Protein AF-A0A7W1NYU1-F1 (afdb_monomer)

Foldseek 3Di:
DDPDDPPQDFDPQLLVQLLVLLLVLLLVLLVVQLCCCPPVVDHPPPPSLVVSLVVSLVSSVVSCVVRVRSHPVSSVVSSVVSSVSNPVSNVPD

Structure (mmCIF, N/CA/C/O backbone):
data_AF-A0A7W1NYU1-F1
#
_entry.id   AF-A0A7W1NYU1-F1
#
loop_
_atom_site.group_PDB
_atom_site.id
_atom_site.type_symbol
_atom_site.label_atom_id
_atom_site.label_alt_id
_atom_site.label_comp_id
_atom_site.label_asym_id
_atom_site.label_entity_id
_atom_site.label_seq_id
_atom_site.pdbx_PDB_ins_code
_atom_site.Cartn_x
_atom_site.Cartn_y
_atom_site.Cartn_z
_atom_site.occupancy
_atom_site.B_iso_or_equiv
_atom_site.auth_seq_id
_atom_site.auth_comp_id
_atom_site.auth_asym_id
_atom_site.auth_atom_id
_atom_site.pdbx_PDB_model_num
ATOM 1 N N . MET A 1 1 ? -34.985 -5.471 20.264 1.00 60.78 1 MET A N 1
ATOM 2 C CA . MET A 1 1 ? -33.620 -5.880 19.863 1.00 60.78 1 MET A CA 1
ATOM 3 C C . MET A 1 1 ? -32.699 -4.678 20.037 1.00 60.78 1 MET A C 1
ATOM 5 O O . MET A 1 1 ? -32.964 -3.653 19.420 1.00 60.78 1 MET A O 1
ATOM 9 N N . GLN A 1 2 ? -31.699 -4.740 20.922 1.00 62.31 2 GLN A N 1
ATOM 10 C CA . 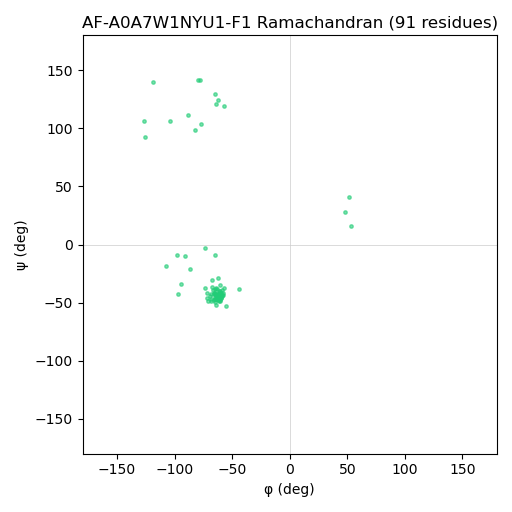GLN A 1 2 ? -30.707 -3.661 21.045 1.00 62.31 2 GLN A CA 1
ATOM 11 C C . GLN A 1 2 ? -29.896 -3.571 19.745 1.00 62.31 2 GLN A C 1
ATOM 13 O O . GLN A 1 2 ? -29.405 -4.587 19.254 1.00 62.31 2 GLN A O 1
ATOM 18 N N . LYS A 1 3 ? -29.780 -2.368 19.168 1.00 70.00 3 LYS A N 1
ATOM 19 C CA . LYS A 1 3 ? -28.928 -2.121 17.997 1.00 70.00 3 LYS A CA 1
ATOM 20 C C . LYS A 1 3 ? -27.472 -2.375 18.393 1.00 70.00 3 LYS A C 1
ATOM 22 O O . LYS A 1 3 ? -26.969 -1.733 19.311 1.00 70.00 3 LYS A O 1
ATOM 27 N N . TYR A 1 4 ? -26.814 -3.310 17.709 1.00 73.44 4 TYR A N 1
ATOM 28 C CA . TYR A 1 4 ? -25.381 -3.546 17.864 1.00 73.44 4 TYR A CA 1
ATOM 29 C C . TYR A 1 4 ? -24.619 -2.249 17.569 1.00 73.44 4 TYR A C 1
ATOM 31 O O . TYR A 1 4 ? -24.717 -1.708 16.468 1.00 73.44 4 TYR A O 1
ATOM 39 N N . HIS A 1 5 ? -23.882 -1.746 18.558 1.00 66.25 5 HIS A N 1
ATOM 40 C CA . HIS A 1 5 ? -23.038 -0.566 18.420 1.00 66.25 5 HIS A CA 1
ATOM 41 C C . HIS A 1 5 ? -21.588 -1.041 18.332 1.00 66.25 5 HIS A C 1
ATOM 43 O O . HIS A 1 5 ? -21.017 -1.509 19.319 1.00 66.25 5 HIS A O 1
ATOM 49 N N . ALA A 1 6 ? -20.999 -0.991 17.136 1.00 65.44 6 ALA A N 1
ATOM 50 C CA . ALA A 1 6 ? -19.602 -1.361 16.961 1.00 65.44 6 ALA A CA 1
ATOM 51 C C . ALA A 1 6 ? -18.732 -0.405 17.790 1.00 65.44 6 ALA A C 1
ATOM 53 O O . ALA A 1 6 ? -18.802 0.809 17.618 1.00 65.44 6 ALA A O 1
ATOM 54 N N . SER A 1 7 ? -17.895 -0.943 18.681 1.00 69.12 7 SER A N 1
ATOM 55 C CA . SER A 1 7 ? -17.031 -0.129 19.548 1.00 69.12 7 SER A CA 1
ATOM 56 C C . SER A 1 7 ? -15.974 0.671 18.777 1.00 69.12 7 SER A C 1
ATOM 58 O O . SER A 1 7 ? -15.298 1.504 19.368 1.00 69.12 7 SER A O 1
ATOM 60 N N . ASN A 1 8 ? -15.814 0.414 17.472 1.00 69.44 8 ASN A N 1
ATOM 61 C CA . ASN A 1 8 ? -14.829 1.035 16.581 1.00 69.44 8 ASN A CA 1
ATOM 62 C C . ASN A 1 8 ? -13.378 0.950 17.089 1.00 69.44 8 ASN A C 1
ATOM 64 O O . ASN A 1 8 ? -12.495 1.653 16.601 1.00 69.44 8 ASN A O 1
ATOM 68 N N . GLN A 1 9 ? -13.127 0.078 18.067 1.00 74.06 9 GLN A N 1
ATOM 69 C CA . GLN A 1 9 ? -11.825 -0.065 18.688 1.00 74.06 9 GLN A CA 1
ATOM 70 C C . GLN A 1 9 ? -10.897 -0.873 17.791 1.00 74.06 9 GLN A C 1
ATOM 72 O O . GLN A 1 9 ? -11.282 -1.858 17.155 1.00 74.06 9 GLN A O 1
ATOM 77 N N . MET A 1 10 ? -9.649 -0.435 17.774 1.00 76.12 10 MET A N 1
ATOM 78 C CA . MET A 1 10 ? -8.558 -1.034 17.034 1.00 76.12 10 MET A CA 1
ATOM 79 C C . MET A 1 10 ? -7.493 -1.474 18.028 1.00 76.12 10 MET A C 1
ATOM 81 O O . MET A 1 10 ? -7.202 -0.765 18.990 1.00 76.12 10 MET A O 1
ATOM 85 N N . THR A 1 11 ? -6.902 -2.642 17.795 1.00 83.56 11 THR A N 1
ATOM 86 C CA . THR A 1 11 ? -5.726 -3.058 18.563 1.00 83.56 11 THR A CA 1
ATOM 87 C C . THR A 1 11 ? -4.486 -2.366 18.003 1.00 83.56 11 THR A C 1
ATOM 89 O O . THR A 1 11 ? -4.348 -2.232 16.788 1.00 83.56 11 THR A O 1
ATOM 92 N N . PHE A 1 12 ? -3.562 -1.952 18.872 1.00 84.81 12 PHE A N 1
ATOM 93 C CA . PHE A 1 12 ? -2.315 -1.308 18.445 1.00 84.81 12 PHE A CA 1
ATOM 94 C C . PHE A 1 12 ? -1.505 -2.192 17.478 1.00 84.81 12 PHE A C 1
ATOM 96 O O . PHE A 1 12 ? -0.987 -1.709 16.474 1.00 84.81 12 PHE A O 1
ATOM 103 N N . GLY A 1 13 ? -1.491 -3.511 17.709 1.00 87.12 13 GLY A N 1
ATOM 104 C CA . GLY A 1 13 ? -0.870 -4.470 16.791 1.00 87.12 13 GLY A CA 1
ATOM 105 C C . GLY A 1 13 ? -1.514 -4.476 15.402 1.00 87.12 13 GLY A C 1
ATOM 106 O O . GLY A 1 13 ? -0.802 -4.447 14.405 1.00 87.12 13 GLY A O 1
ATOM 107 N N . GLY A 1 14 ? -2.849 -4.429 15.324 1.00 86.94 14 GLY A N 1
ATOM 108 C CA . GLY A 1 14 ? -3.575 -4.328 14.054 1.00 86.94 14 GLY A CA 1
ATOM 109 C C . GLY A 1 14 ? -3.284 -3.042 13.275 1.00 86.94 14 GLY A C 1
ATOM 110 O O . GLY A 1 14 ? -3.354 -3.031 12.049 1.00 86.94 14 GLY A O 1
ATOM 111 N N . PHE A 1 15 ? -2.944 -1.956 13.973 1.00 88.69 15 PHE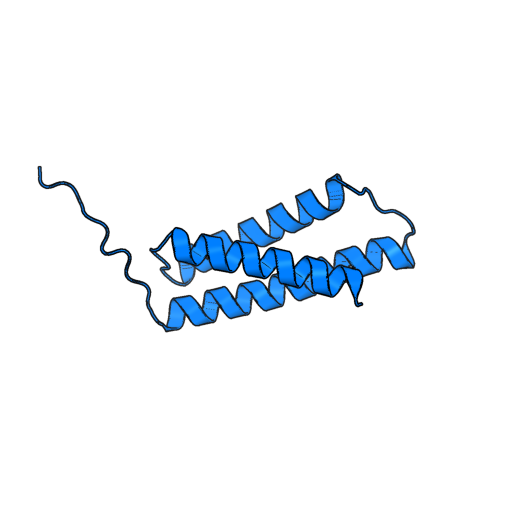 A N 1
ATOM 112 C CA . PHE A 1 15 ? -2.535 -0.698 13.343 1.00 88.69 15 PHE A CA 1
ATOM 113 C C . PHE A 1 15 ? -1.166 -0.804 12.707 1.00 88.69 15 PHE A C 1
ATOM 115 O O . PHE A 1 15 ? -1.006 -0.466 11.535 1.00 88.69 15 PHE A O 1
ATOM 122 N N . ILE A 1 16 ? -0.203 -1.334 13.455 1.00 91.56 16 ILE A N 1
ATOM 123 C CA . ILE A 1 16 ? 1.156 -1.517 12.956 1.00 91.56 16 ILE A CA 1
ATOM 124 C C . ILE A 1 16 ? 1.161 -2.464 11.758 1.00 91.56 16 ILE A C 1
ATOM 126 O O . ILE A 1 16 ? 1.797 -2.157 10.753 1.00 91.56 16 ILE A O 1
ATOM 130 N N . THR A 1 17 ? 0.432 -3.583 11.816 1.00 90.56 17 THR A N 1
ATOM 131 C CA . THR A 1 17 ? 0.389 -4.525 10.689 1.00 90.56 17 THR A CA 1
ATOM 132 C C . THR A 1 17 ? -0.190 -3.882 9.437 1.00 90.56 17 THR A C 1
ATOM 134 O O . THR A 1 17 ? 0.374 -4.056 8.360 1.00 90.56 17 THR A O 1
ATOM 137 N N . LEU A 1 18 ? -1.268 -3.101 9.564 1.00 92.38 18 LEU A N 1
ATOM 138 C CA . LEU A 1 18 ? -1.873 -2.420 8.422 1.00 92.38 18 LEU A CA 1
ATOM 139 C C . LEU A 1 18 ? -0.950 -1.337 7.845 1.00 92.38 18 LEU A C 1
ATOM 141 O O . LEU A 1 18 ? -0.842 -1.217 6.628 1.00 92.38 18 LEU A O 1
ATOM 145 N N . LEU A 1 19 ? -0.251 -0.590 8.704 1.00 93.38 19 LEU A N 1
ATOM 146 C CA . LEU A 1 19 ? 0.711 0.431 8.2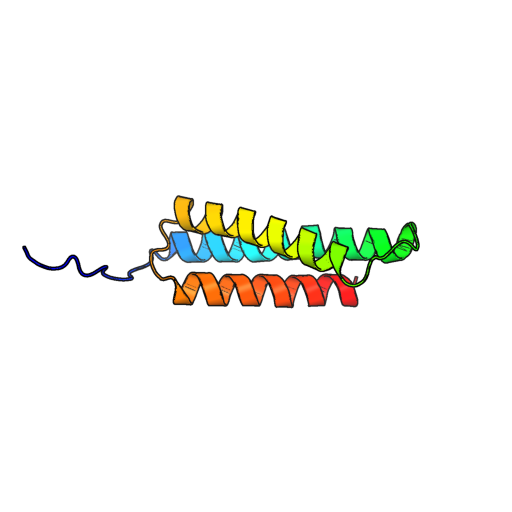93 1.00 93.38 19 LEU A CA 1
ATOM 147 C C . LEU A 1 19 ? 1.909 -0.178 7.553 1.00 93.38 19 LEU A C 1
ATOM 149 O O . LEU A 1 19 ? 2.280 0.295 6.482 1.00 93.38 19 LEU A O 1
ATOM 153 N N . VAL A 1 20 ? 2.491 -1.251 8.091 1.00 94.62 20 VAL A N 1
ATOM 154 C CA . VAL A 1 20 ? 3.602 -1.968 7.448 1.00 94.62 20 VAL A CA 1
ATOM 155 C C . VAL A 1 20 ? 3.159 -2.534 6.102 1.00 94.62 20 VAL A C 1
ATOM 157 O O . VAL A 1 20 ? 3.867 -2.383 5.108 1.00 94.62 20 VAL A O 1
ATOM 160 N N . LEU A 1 21 ? 1.963 -3.126 6.040 1.00 94.38 21 LEU A N 1
ATOM 161 C CA . LEU A 1 21 ? 1.413 -3.640 4.790 1.00 94.38 21 LEU A CA 1
ATOM 162 C C . LEU A 1 21 ? 1.216 -2.523 3.756 1.00 94.38 21 LEU A C 1
ATOM 164 O O . LEU A 1 21 ? 1.525 -2.730 2.584 1.00 94.38 21 LEU A O 1
ATOM 168 N N . ALA A 1 22 ? 0.746 -1.345 4.177 1.00 94.00 22 ALA A N 1
ATOM 169 C CA . ALA A 1 22 ? 0.602 -0.178 3.311 1.00 94.00 22 ALA A CA 1
ATOM 170 C C . ALA A 1 22 ? 1.945 0.269 2.726 1.00 94.00 22 ALA A C 1
ATOM 172 O O . ALA A 1 22 ? 2.046 0.450 1.517 1.00 94.00 22 ALA A O 1
ATOM 173 N N . ILE A 1 23 ? 2.986 0.383 3.554 1.00 95.88 23 ILE A N 1
ATOM 174 C CA . ILE A 1 23 ? 4.327 0.790 3.108 1.00 95.88 23 ILE A CA 1
ATOM 175 C C . ILE A 1 23 ? 4.891 -0.216 2.100 1.00 95.88 23 ILE A C 1
ATOM 177 O O . ILE A 1 23 ? 5.344 0.179 1.028 1.00 95.88 23 ILE A O 1
ATOM 181 N N . ILE A 1 24 ? 4.825 -1.513 2.411 1.00 96.19 24 ILE A N 1
ATOM 182 C CA . ILE A 1 24 ? 5.345 -2.570 1.532 1.00 96.19 24 ILE A CA 1
ATOM 183 C C . ILE A 1 24 ? 4.575 -2.598 0.207 1.00 96.19 24 ILE A C 1
ATOM 185 O O . ILE A 1 24 ? 5.187 -2.659 -0.857 1.00 96.19 24 ILE A O 1
ATOM 189 N N . SER A 1 25 ? 3.243 -2.521 0.259 1.00 94.25 25 SER A N 1
ATOM 190 C CA . SER A 1 25 ? 2.401 -2.544 -0.944 1.00 94.25 25 SER A CA 1
ATOM 191 C C . SER A 1 25 ? 2.653 -1.320 -1.824 1.00 94.25 25 SER A C 1
ATOM 193 O O . SER A 1 25 ? 2.763 -1.453 -3.040 1.00 94.25 25 SER A O 1
ATOM 195 N N . ALA A 1 26 ? 2.785 -0.139 -1.215 1.00 94.75 26 ALA A N 1
ATOM 196 C CA . ALA A 1 26 ? 3.095 1.103 -1.908 1.00 94.75 26 ALA A CA 1
ATOM 197 C C . ALA A 1 26 ? 4.471 1.064 -2.582 1.00 94.75 26 ALA A C 1
ATOM 199 O O . ALA A 1 26 ? 4.575 1.404 -3.757 1.00 94.75 26 ALA A O 1
ATOM 200 N N . ALA A 1 27 ? 5.504 0.610 -1.868 1.00 94.88 27 ALA A N 1
ATOM 201 C CA . ALA A 1 27 ? 6.855 0.493 -2.409 1.00 94.88 27 ALA A CA 1
ATOM 202 C C . ALA A 1 27 ? 6.925 -0.518 -3.561 1.00 94.88 27 ALA A C 1
ATOM 204 O O . ALA A 1 27 ? 7.471 -0.211 -4.618 1.00 94.88 27 ALA A O 1
ATOM 205 N N . ALA A 1 28 ? 6.325 -1.698 -3.385 1.00 95.81 28 ALA A N 1
ATOM 206 C CA . ALA A 1 28 ? 6.328 -2.739 -4.405 1.00 95.81 28 ALA A CA 1
ATOM 207 C C . ALA A 1 28 ? 5.578 -2.300 -5.671 1.00 95.81 28 ALA A C 1
ATOM 209 O O . ALA A 1 28 ? 6.123 -2.376 -6.768 1.00 95.81 28 ALA A O 1
ATOM 210 N N . LEU A 1 29 ? 4.341 -1.815 -5.535 1.00 95.50 29 LEU A N 1
ATOM 211 C CA . LEU A 1 29 ? 3.523 -1.438 -6.689 1.00 95.50 29 LEU A CA 1
ATOM 212 C C . LEU A 1 29 ? 3.994 -0.134 -7.334 1.00 95.50 29 LEU A C 1
ATOM 214 O O . LEU A 1 29 ? 4.002 -0.048 -8.556 1.00 95.50 29 LEU A O 1
ATOM 218 N N . GLY A 1 30 ? 4.433 0.850 -6.545 1.00 92.44 30 GLY A N 1
ATOM 219 C CA . GLY A 1 30 ? 5.024 2.085 -7.062 1.00 92.44 30 GLY A CA 1
ATOM 220 C C . GLY A 1 30 ? 6.300 1.812 -7.858 1.00 92.44 30 GLY A C 1
ATOM 221 O O . GLY A 1 30 ? 6.449 2.323 -8.963 1.00 92.44 30 GLY A O 1
ATOM 222 N N . GLY A 1 31 ? 7.169 0.929 -7.354 1.00 91.75 31 GLY A N 1
ATOM 223 C CA . GLY A 1 31 ? 8.372 0.499 -8.067 1.00 91.75 31 GLY A CA 1
ATOM 224 C C . GLY A 1 31 ? 8.064 -0.281 -9.347 1.00 91.75 31 GLY A C 1
ATOM 225 O O . GLY A 1 31 ? 8.721 -0.076 -10.363 1.00 91.75 31 GLY A O 1
ATOM 226 N N . VAL A 1 32 ? 7.030 -1.132 -9.341 1.00 92.50 32 VAL A N 1
ATOM 227 C CA . VAL A 1 32 ? 6.561 -1.814 -10.560 1.00 92.50 32 VAL A CA 1
ATOM 228 C C . VAL A 1 32 ? 6.045 -0.805 -11.585 1.00 92.50 32 VAL A C 1
ATOM 230 O O . VAL A 1 32 ? 6.423 -0.894 -12.748 1.00 92.50 32 VAL A O 1
ATOM 233 N N . LEU A 1 33 ? 5.219 0.163 -11.176 1.00 91.50 33 LEU A N 1
ATOM 234 C CA . LEU A 1 33 ? 4.725 1.212 -12.074 1.00 91.50 33 LEU A CA 1
ATOM 235 C C . LEU A 1 33 ? 5.875 2.019 -12.680 1.00 91.50 33 LEU A C 1
ATOM 237 O O . LEU A 1 33 ? 5.877 2.247 -13.887 1.00 91.50 33 LEU A O 1
ATOM 241 N N . PHE A 1 34 ? 6.864 2.384 -11.862 1.00 92.06 34 PHE A N 1
ATOM 242 C CA . PHE A 1 34 ? 8.064 3.073 -12.324 1.00 92.06 34 PHE A CA 1
ATOM 243 C C . PHE A 1 34 ? 8.833 2.229 -13.344 1.00 92.06 34 PHE A C 1
ATOM 245 O O . PHE A 1 34 ? 9.156 2.705 -14.426 1.00 92.06 34 PHE A O 1
ATOM 252 N N . ALA A 1 35 ? 9.073 0.950 -13.048 1.00 89.62 35 ALA A N 1
ATOM 253 C CA . ALA A 1 35 ? 9.807 0.063 -13.942 1.00 89.62 35 ALA A CA 1
ATOM 254 C C . ALA A 1 35 ? 9.081 -0.149 -15.284 1.00 89.62 35 ALA A C 1
ATOM 256 O O . ALA A 1 35 ? 9.722 -0.204 -16.333 1.00 89.62 35 ALA A O 1
ATOM 257 N N . LEU A 1 36 ? 7.749 -0.254 -15.270 1.00 89.31 36 LEU A N 1
ATOM 258 C CA . LEU A 1 36 ? 6.946 -0.360 -16.491 1.00 89.31 36 LEU A CA 1
ATOM 259 C C . LEU A 1 36 ? 7.064 0.901 -17.358 1.00 89.31 36 LEU A C 1
ATOM 261 O O . LEU A 1 36 ? 7.227 0.799 -18.573 1.00 89.31 36 LEU A O 1
ATOM 265 N N . ASP A 1 37 ? 7.013 2.079 -16.743 1.00 88.50 37 ASP A N 1
ATOM 266 C CA . ASP A 1 37 ? 7.143 3.352 -17.453 1.00 88.50 37 ASP A CA 1
ATOM 267 C C . ASP A 1 37 ? 8.570 3.552 -17.998 1.00 88.50 37 ASP A C 1
ATOM 269 O O . ASP A 1 37 ? 8.772 3.802 -19.188 1.00 88.50 37 ASP A O 1
ATOM 273 N N . TYR A 1 38 ? 9.577 3.330 -17.148 1.00 88.38 38 TYR A N 1
ATOM 274 C CA . TYR A 1 38 ? 10.981 3.576 -17.463 1.00 88.38 38 TYR A CA 1
ATOM 275 C C . TYR A 1 38 ? 11.574 2.575 -18.466 1.00 88.38 38 TYR A C 1
ATOM 277 O O . TYR A 1 38 ? 12.257 2.987 -19.400 1.00 88.38 38 TYR A O 1
ATOM 285 N N . TYR A 1 39 ? 11.332 1.267 -18.300 1.00 87.31 39 TYR A N 1
ATOM 286 C CA . TYR A 1 39 ? 11.984 0.233 -19.122 1.00 87.31 39 TYR A CA 1
ATOM 287 C C . TYR A 1 39 ? 11.167 -0.209 -20.336 1.00 87.31 39 TYR A C 1
ATOM 289 O O . TYR A 1 39 ? 11.748 -0.570 -21.358 1.00 87.31 39 TYR A O 1
ATOM 297 N N . LEU A 1 40 ? 9.836 -0.244 -20.231 1.00 84.19 40 LEU A N 1
ATOM 298 C CA . LEU A 1 40 ? 8.973 -0.733 -21.313 1.00 84.19 40 LEU A CA 1
ATOM 299 C C . LEU A 1 40 ? 8.401 0.406 -22.165 1.00 84.19 40 LEU A C 1
ATOM 301 O O . LEU A 1 40 ? 7.800 0.120 -23.199 1.00 84.19 40 LEU A O 1
ATOM 305 N N . HIS A 1 41 ? 8.575 1.671 -21.746 1.00 80.06 41 HIS A N 1
ATOM 306 C CA . HIS A 1 41 ? 7.989 2.864 -22.378 1.00 80.06 41 HIS A CA 1
ATOM 307 C C . HIS A 1 41 ? 6.490 2.707 -22.675 1.00 80.06 41 HIS A C 1
ATOM 309 O O . HIS A 1 41 ? 5.944 3.287 -23.615 1.00 80.06 41 HIS A O 1
ATOM 315 N N . PHE A 1 42 ? 5.822 1.874 -21.880 1.00 76.12 42 PHE A N 1
ATOM 316 C CA . PHE A 1 42 ? 4.447 1.469 -22.078 1.00 76.12 42 PHE A CA 1
ATOM 317 C C . PHE A 1 42 ? 3.687 1.780 -20.801 1.00 76.12 42 PHE A C 1
ATOM 319 O O . PHE A 1 42 ? 3.655 0.979 -19.869 1.00 76.12 42 PHE A O 1
ATOM 326 N N . TYR A 1 43 ? 3.086 2.967 -20.762 1.00 74.31 43 TYR A N 1
ATOM 327 C CA . TYR A 1 43 ? 2.362 3.443 -19.595 1.00 74.31 43 TYR A CA 1
ATOM 328 C C . TYR A 1 43 ? 0.942 3.873 -19.963 1.00 74.31 43 TYR A C 1
ATOM 330 O O . TYR A 1 43 ? 0.709 4.925 -20.562 1.00 74.31 43 TYR A O 1
ATOM 338 N N . LEU A 1 44 ? -0.041 3.049 -19.587 1.00 83.50 44 LEU A N 1
ATOM 339 C CA . LEU A 1 44 ? -1.446 3.437 -19.678 1.00 83.50 44 LEU A CA 1
ATOM 340 C C . LEU A 1 44 ? -1.801 4.278 -18.456 1.00 83.50 44 LEU A C 1
ATOM 342 O O . LEU A 1 44 ? -2.140 3.741 -17.400 1.00 83.50 44 LEU A O 1
ATOM 346 N N . ILE A 1 45 ? -1.784 5.596 -18.663 1.00 81.44 45 ILE A N 1
ATOM 347 C CA . ILE A 1 45 ? -1.965 6.648 -17.650 1.00 81.44 45 ILE A CA 1
ATOM 348 C C . ILE A 1 45 ? -3.121 6.370 -16.679 1.00 81.44 45 ILE A C 1
ATOM 350 O O . ILE A 1 45 ? -3.003 6.652 -15.493 1.00 81.44 45 ILE A O 1
ATOM 354 N N . LEU A 1 46 ? -4.237 5.812 -17.157 1.00 83.00 46 LEU A N 1
ATOM 355 C CA . LEU A 1 46 ? -5.401 5.505 -16.317 1.00 83.00 46 LEU A CA 1
ATOM 356 C C . LEU A 1 46 ? -5.448 4.054 -15.835 1.00 83.00 46 LEU A C 1
ATOM 358 O O . LEU A 1 46 ? -5.785 3.806 -14.680 1.00 83.00 46 LEU A O 1
ATOM 362 N N . MET A 1 47 ? -5.138 3.084 -16.698 1.00 89.81 47 MET A N 1
ATOM 363 C CA . MET A 1 47 ? -5.344 1.674 -16.353 1.00 89.81 47 MET A CA 1
ATOM 364 C C . MET A 1 47 ? -4.344 1.181 -15.310 1.00 89.81 47 MET A C 1
ATOM 366 O O . MET A 1 47 ? -4.730 0.460 -14.393 1.00 89.81 47 MET A O 1
ATOM 370 N N . PHE A 1 48 ? -3.073 1.563 -15.424 1.00 89.94 48 PHE A N 1
ATOM 371 C CA . PHE A 1 48 ? -2.023 1.039 -14.552 1.00 89.94 48 PHE A CA 1
ATOM 372 C C . PHE A 1 48 ? -2.173 1.515 -13.099 1.00 89.94 48 PHE A C 1
ATOM 374 O O . PHE A 1 48 ? -2.196 0.657 -12.212 1.00 89.94 48 PHE A O 1
ATOM 381 N N . PRO A 1 49 ? -2.402 2.815 -12.822 1.00 89.50 49 PRO A N 1
ATOM 382 C CA . PRO A 1 49 ? -2.719 3.268 -11.469 1.00 89.50 49 PRO A CA 1
ATOM 383 C C . PRO A 1 49 ? -3.996 2.641 -10.910 1.00 89.50 49 PRO A C 1
ATOM 385 O O . PRO A 1 49 ? -4.064 2.342 -9.720 1.00 89.50 49 PRO A O 1
ATOM 388 N N . LEU A 1 50 ? -5.003 2.403 -11.757 1.00 93.12 50 LEU A N 1
ATOM 389 C CA . LEU A 1 50 ? -6.263 1.799 -11.328 1.00 93.12 50 LEU A CA 1
ATOM 390 C C . LEU A 1 50 ? -6.072 0.333 -10.917 1.00 93.12 50 LEU A C 1
ATOM 392 O O . LEU A 1 50 ? -6.566 -0.073 -9.864 1.00 93.12 50 LEU A O 1
ATOM 396 N N . PHE A 1 51 ? -5.300 -0.447 -11.680 1.00 94.25 51 PHE A N 1
ATOM 397 C CA . PHE A 1 51 ? -4.931 -1.810 -11.295 1.00 94.25 51 PHE A CA 1
ATOM 398 C C . PHE A 1 51 ? -4.057 -1.837 -10.040 1.00 94.25 51 PHE A C 1
ATOM 400 O O . PHE A 1 51 ? -4.335 -2.615 -9.129 1.00 94.25 51 PHE A O 1
ATOM 407 N N . ALA A 1 52 ? -3.047 -0.971 -9.947 1.00 93.44 52 ALA A N 1
ATOM 408 C CA . ALA A 1 52 ? -2.192 -0.886 -8.767 1.00 93.44 52 ALA A CA 1
ATOM 409 C C . ALA A 1 52 ? -2.998 -0.513 -7.511 1.00 93.44 52 ALA A C 1
ATOM 411 O O . ALA A 1 52 ? -2.874 -1.165 -6.474 1.00 93.44 52 ALA A O 1
ATOM 412 N N . GLY A 1 53 ? -3.900 0.464 -7.620 1.00 93.25 53 GLY A N 1
ATOM 413 C CA . GLY A 1 53 ? -4.818 0.847 -6.551 1.00 93.25 53 GLY A CA 1
ATOM 414 C C . GLY A 1 53 ? -5.764 -0.285 -6.148 1.00 93.25 53 GLY A C 1
ATOM 415 O O . GLY A 1 53 ? -5.956 -0.524 -4.957 1.00 93.25 53 GLY A O 1
ATOM 416 N N . ALA A 1 54 ? -6.309 -1.035 -7.111 1.00 95.00 54 ALA A N 1
ATOM 417 C CA . ALA A 1 54 ? -7.162 -2.190 -6.833 1.00 95.00 54 ALA A CA 1
ATOM 418 C C . ALA A 1 54 ? -6.399 -3.318 -6.116 1.00 95.00 54 ALA A C 1
ATOM 420 O O . ALA A 1 54 ? -6.910 -3.890 -5.150 1.00 95.00 54 ALA A O 1
ATOM 421 N N . ILE A 1 55 ? -5.164 -3.610 -6.538 1.00 96.06 55 ILE A N 1
ATOM 422 C CA . ILE A 1 55 ? -4.306 -4.619 -5.902 1.00 96.06 55 ILE A CA 1
ATOM 423 C C . ILE A 1 55 ? -3.943 -4.181 -4.478 1.00 96.06 55 ILE A C 1
ATOM 425 O O . ILE A 1 55 ? -4.152 -4.947 -3.535 1.00 96.06 55 ILE A O 1
ATOM 429 N N . ALA A 1 56 ? -3.471 -2.945 -4.293 1.00 94.19 56 ALA A N 1
ATOM 430 C CA . ALA A 1 56 ? -3.148 -2.399 -2.975 1.00 94.19 56 ALA A CA 1
ATOM 431 C C . ALA A 1 56 ? -4.369 -2.377 -2.048 1.00 94.19 56 ALA A C 1
ATOM 433 O O . ALA A 1 56 ? -4.283 -2.798 -0.895 1.00 94.19 56 ALA A O 1
ATOM 434 N N . GLY A 1 57 ? -5.525 -1.948 -2.558 1.00 93.12 57 GLY A N 1
ATOM 435 C CA . GLY A 1 57 ? -6.787 -1.958 -1.826 1.00 93.12 57 GLY A CA 1
ATOM 436 C C . GLY A 1 57 ? -7.203 -3.369 -1.409 1.00 93.12 57 GLY A C 1
ATOM 437 O O . GLY A 1 57 ? -7.609 -3.574 -0.267 1.00 93.12 57 GLY A O 1
ATOM 438 N N . GLY A 1 58 ? -7.037 -4.361 -2.288 1.00 93.50 58 GLY A N 1
ATOM 439 C CA . GLY A 1 58 ? -7.283 -5.770 -1.980 1.00 93.50 58 GLY A CA 1
ATOM 440 C C . GLY A 1 58 ? -6.356 -6.316 -0.888 1.00 93.50 58 GLY A C 1
ATOM 441 O O . GLY A 1 58 ? -6.823 -6.979 0.043 1.00 93.50 58 GLY A O 1
ATOM 442 N N . LEU A 1 59 ? -5.060 -5.997 -0.954 1.00 93.75 59 LEU A N 1
ATOM 443 C CA . LEU A 1 59 ? -4.079 -6.366 0.072 1.00 93.75 59 LEU A CA 1
ATOM 444 C C . LEU A 1 59 ? -4.424 -5.725 1.421 1.00 93.75 59 LEU A C 1
ATOM 446 O O . LEU A 1 59 ? -4.501 -6.420 2.437 1.00 93.75 59 LEU A O 1
ATOM 450 N N . LEU A 1 60 ? -4.717 -4.425 1.437 1.00 93.06 60 LEU A N 1
ATOM 451 C CA . LEU A 1 60 ? -5.106 -3.708 2.650 1.00 93.06 60 LEU A CA 1
ATOM 452 C C . LEU A 1 60 ? -6.429 -4.210 3.222 1.00 93.06 60 LEU A C 1
ATOM 454 O O . LEU A 1 60 ? -6.538 -4.352 4.436 1.00 93.06 60 LEU A O 1
ATOM 458 N N . ALA A 1 61 ? -7.409 -4.561 2.388 1.00 93.12 61 ALA A N 1
ATOM 459 C CA . ALA A 1 61 ? -8.661 -5.159 2.846 1.00 93.12 61 ALA A CA 1
ATOM 460 C C . ALA A 1 61 ? -8.420 -6.486 3.585 1.00 93.12 61 ALA A C 1
ATOM 462 O O . ALA A 1 61 ? -9.023 -6.737 4.631 1.00 93.12 61 ALA A O 1
ATOM 463 N N . ARG A 1 62 ? -7.487 -7.316 3.099 1.00 92.00 62 ARG A N 1
ATOM 464 C CA . ARG A 1 62 ? -7.036 -8.513 3.825 1.00 92.00 62 ARG A CA 1
ATOM 465 C C . ARG A 1 62 ? -6.308 -8.146 5.118 1.00 92.00 62 ARG A C 1
ATOM 467 O O . ARG A 1 62 ? -6.584 -8.750 6.152 1.00 92.00 62 ARG A O 1
ATOM 474 N N . GLY A 1 63 ? -5.454 -7.124 5.094 1.00 89.19 63 GLY A N 1
ATOM 475 C CA . GLY A 1 63 ? -4.782 -6.593 6.284 1.00 89.19 63 GLY A CA 1
ATOM 476 C C . GLY A 1 63 ? -5.758 -6.129 7.371 1.00 89.19 63 GLY A C 1
ATOM 477 O O . GLY A 1 63 ? -5.570 -6.447 8.541 1.00 89.19 63 GLY A O 1
ATOM 478 N N . VAL A 1 64 ? -6.848 -5.458 6.992 1.00 91.12 64 VAL A N 1
ATOM 479 C CA . VAL A 1 64 ? -7.922 -5.017 7.898 1.00 91.12 64 VAL A CA 1
ATOM 480 C C . VAL A 1 64 ? -8.589 -6.216 8.578 1.00 91.12 64 VAL A C 1
ATOM 482 O O . VAL A 1 64 ? -8.809 -6.191 9.792 1.00 91.12 64 VAL A O 1
ATOM 485 N N . GLN A 1 65 ? -8.864 -7.283 7.821 1.00 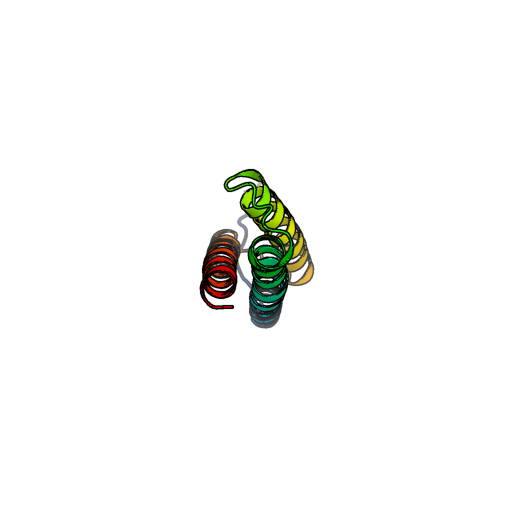88.94 65 GLN A N 1
ATOM 486 C CA . GLN A 1 65 ? -9.465 -8.514 8.345 1.00 88.94 65 GLN A CA 1
ATOM 487 C C . GLN A 1 65 ? -8.529 -9.231 9.328 1.00 88.94 65 GLN A C 1
ATOM 489 O O . GLN A 1 65 ? -8.948 -9.587 10.430 1.00 88.94 65 GLN A O 1
ATOM 494 N N . VAL A 1 66 ? -7.254 -9.397 8.964 1.00 88.25 66 VAL A N 1
ATOM 495 C CA . VAL A 1 66 ? -6.244 -10.089 9.785 1.00 88.25 66 VAL A CA 1
ATOM 496 C C . VAL A 1 66 ? -5.887 -9.280 11.035 1.00 88.25 66 VAL A C 1
ATOM 498 O O . VAL A 1 66 ? -5.859 -9.820 12.140 1.00 88.25 66 VAL A O 1
ATOM 501 N N . GLY A 1 67 ? -5.679 -7.971 10.887 1.00 85.19 67 GLY A N 1
ATOM 502 C CA . GLY A 1 67 ? -5.374 -7.041 11.976 1.00 85.19 67 GLY A CA 1
ATOM 503 C C . GLY A 1 67 ? -6.572 -6.709 12.868 1.00 85.19 67 GLY A C 1
ATOM 504 O O . GLY A 1 67 ? -6.420 -5.984 13.852 1.00 85.19 67 GLY A O 1
ATOM 505 N N . LYS A 1 68 ? -7.767 -7.228 12.545 1.00 86.44 68 LYS A N 1
ATOM 506 C CA . LYS A 1 68 ? -9.029 -6.939 13.244 1.00 86.44 68 LYS A CA 1
ATOM 507 C C . LYS A 1 68 ? -9.264 -5.429 13.385 1.00 86.44 68 LYS A C 1
ATOM 509 O O . LYS A 1 68 ? -9.707 -4.955 14.432 1.00 86.44 68 LYS A O 1
ATOM 514 N N . VAL A 1 69 ? -8.956 -4.667 12.337 1.00 85.81 69 VAL A N 1
ATOM 515 C CA . VAL A 1 69 ? -9.150 -3.215 12.298 1.00 85.81 69 VAL A CA 1
ATOM 516 C C . VAL A 1 69 ? -10.631 -2.940 12.071 1.00 85.81 69 VAL A C 1
ATOM 518 O O . VAL A 1 69 ? -11.144 -3.109 10.972 1.00 85.81 69 VAL A O 1
ATOM 521 N N . ARG A 1 70 ? -11.347 -2.553 13.128 1.00 83.56 70 ARG A N 1
ATOM 522 C CA . ARG A 1 70 ? -12.804 -2.348 13.064 1.00 83.56 70 ARG A CA 1
ATOM 523 C C . ARG A 1 70 ? -13.211 -0.922 12.704 1.00 83.56 70 ARG A C 1
ATOM 525 O O . ARG A 1 70 ? -14.384 -0.704 12.433 1.00 83.56 70 ARG A O 1
ATOM 532 N N . SER A 1 71 ? -12.262 0.019 12.693 1.00 87.12 71 SER A N 1
ATOM 533 C CA . SER A 1 71 ? -12.520 1.419 12.347 1.00 87.12 71 SER A CA 1
ATOM 534 C C . SER A 1 71 ? -12.390 1.659 10.839 1.00 87.12 71 SER A C 1
ATOM 536 O O . SER A 1 71 ? -11.269 1.613 10.319 1.00 87.12 71 SER A O 1
ATOM 538 N N . PRO A 1 72 ? -13.494 1.958 10.123 1.00 87.50 72 PRO A N 1
ATOM 539 C CA . PRO A 1 72 ? -13.450 2.215 8.684 1.00 87.50 72 PRO A CA 1
ATOM 540 C C . PRO A 1 72 ? -12.694 3.507 8.354 1.00 87.50 72 PRO A C 1
ATOM 542 O O . PRO A 1 72 ? -12.039 3.587 7.321 1.00 87.50 72 PRO A O 1
ATOM 545 N N . ILE A 1 73 ? -12.727 4.495 9.256 1.00 90.19 73 ILE A N 1
ATOM 546 C CA . ILE A 1 73 ? -12.014 5.768 9.089 1.00 90.19 73 ILE A CA 1
ATOM 547 C C . ILE A 1 73 ? -10.503 5.526 9.087 1.00 90.19 73 ILE A C 1
ATOM 549 O O . ILE A 1 73 ? -9.803 6.006 8.201 1.00 90.19 73 ILE A O 1
ATOM 553 N N . VAL A 1 74 ? -9.999 4.740 10.043 1.00 89.00 74 VAL A N 1
ATOM 554 C CA . VAL A 1 74 ? -8.560 4.450 10.138 1.00 89.00 74 VAL A CA 1
ATOM 555 C C . VAL A 1 74 ? -8.086 3.635 8.937 1.00 89.00 74 VAL A C 1
ATOM 557 O O . VAL A 1 74 ? -7.048 3.948 8.358 1.00 89.00 74 VAL A O 1
ATOM 560 N N . ALA A 1 75 ? -8.863 2.630 8.522 1.00 90.00 75 ALA A N 1
ATOM 561 C CA . ALA A 1 75 ? -8.564 1.864 7.316 1.00 90.00 75 ALA A CA 1
ATOM 562 C C . ALA A 1 75 ? -8.524 2.759 6.064 1.00 90.00 75 ALA A C 1
ATOM 564 O O . ALA A 1 75 ? -7.610 2.632 5.252 1.00 90.00 75 ALA A O 1
ATOM 565 N N . GLY A 1 76 ? -9.464 3.703 5.940 1.00 92.31 76 GLY A N 1
ATOM 566 C CA . GLY A 1 76 ? -9.493 4.679 4.852 1.00 92.31 76 GLY A CA 1
ATOM 567 C C . GLY A 1 76 ? -8.274 5.604 4.842 1.00 92.31 76 GLY A C 1
ATOM 568 O O . GLY A 1 76 ? -7.652 5.776 3.797 1.00 92.31 76 GLY A O 1
ATOM 569 N N . ILE A 1 77 ? -7.879 6.141 6.000 1.00 94.25 77 ILE A N 1
ATOM 570 C CA . ILE A 1 77 ? -6.683 6.992 6.129 1.00 94.25 77 ILE A CA 1
ATOM 571 C C . ILE A 1 77 ? -5.420 6.218 5.736 1.00 94.25 77 ILE A C 1
ATOM 573 O O . ILE A 1 77 ? -4.590 6.743 4.998 1.00 94.25 77 ILE A O 1
ATOM 577 N N . ILE A 1 78 ? -5.280 4.964 6.178 1.00 94.00 78 ILE A N 1
ATOM 578 C CA . ILE A 1 78 ? -4.126 4.134 5.806 1.00 94.00 78 ILE A CA 1
ATOM 579 C C . ILE A 1 78 ? -4.144 3.790 4.310 1.00 94.00 78 ILE A C 1
ATOM 581 O O . ILE A 1 78 ? -3.094 3.802 3.673 1.00 94.00 78 ILE A O 1
ATOM 585 N N . GLY A 1 79 ? -5.317 3.553 3.719 1.00 93.94 79 GLY A N 1
ATOM 586 C CA . GLY A 1 79 ? -5.459 3.388 2.271 1.00 93.94 79 GLY A CA 1
ATOM 587 C C . GLY A 1 79 ? -5.027 4.629 1.485 1.00 93.94 79 GLY A C 1
ATOM 588 O O . GLY A 1 79 ? -4.277 4.512 0.518 1.00 93.94 79 GLY A O 1
AT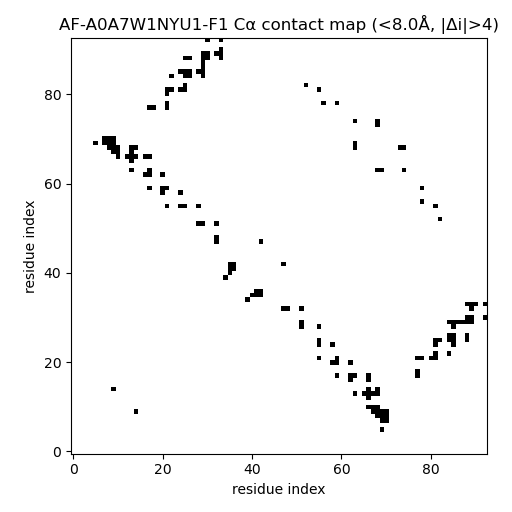OM 589 N N . LEU A 1 80 ? -5.427 5.821 1.933 1.00 95.19 80 LEU A N 1
ATOM 590 C CA . LEU A 1 80 ? -4.988 7.088 1.337 1.00 95.19 80 LEU A CA 1
ATOM 591 C C . LEU A 1 80 ? -3.476 7.289 1.470 1.00 95.19 80 LEU A C 1
ATOM 593 O O . LEU A 1 80 ? -2.820 7.640 0.492 1.00 95.19 80 LEU A O 1
ATOM 597 N N . LEU A 1 81 ? -2.914 7.013 2.650 1.00 96.00 81 LEU A N 1
ATOM 598 C CA . LEU A 1 81 ? -1.467 7.027 2.879 1.00 96.00 81 LEU A CA 1
ATOM 599 C C . LEU A 1 81 ? -0.740 6.062 1.940 1.00 96.00 81 LEU A C 1
ATOM 601 O O . LEU A 1 81 ? 0.267 6.437 1.353 1.00 96.00 81 LEU A O 1
ATOM 605 N N . CYS A 1 82 ? -1.262 4.849 1.748 1.00 95.50 82 CYS A N 1
ATOM 606 C CA . CYS A 1 82 ? -0.707 3.884 0.802 1.00 95.50 82 CYS A CA 1
ATOM 607 C C . CYS A 1 82 ? -0.674 4.442 -0.628 1.00 95.50 82 CYS A C 1
ATOM 609 O O . CYS A 1 82 ? 0.332 4.288 -1.314 1.00 95.50 82 CYS A O 1
ATOM 611 N N . GLY A 1 83 ? -1.749 5.098 -1.076 1.00 93.19 83 GLY A N 1
ATOM 612 C CA . GLY A 1 83 ? -1.804 5.728 -2.398 1.00 93.19 83 GLY A CA 1
ATOM 613 C C . GLY A 1 83 ? -0.804 6.878 -2.548 1.00 93.19 83 GLY A C 1
ATOM 614 O O . GLY A 1 83 ? -0.089 6.942 -3.543 1.00 93.19 83 GLY A O 1
ATOM 615 N N . LEU A 1 84 ? -0.696 7.741 -1.533 1.00 95.00 84 LEU A N 1
ATOM 616 C CA . LEU A 1 84 ? 0.289 8.829 -1.479 1.00 95.00 84 LEU A CA 1
ATOM 617 C C . LEU A 1 84 ? 1.727 8.308 -1.534 1.00 95.00 84 LEU A C 1
ATOM 619 O O . LEU A 1 84 ? 2.537 8.817 -2.303 1.00 95.00 84 LEU A O 1
ATOM 623 N N . LEU A 1 85 ? 2.035 7.276 -0.747 1.00 94.94 85 LEU A N 1
ATOM 624 C CA . LEU A 1 85 ? 3.345 6.632 -0.753 1.00 94.94 85 LEU A CA 1
ATOM 625 C C . LEU A 1 85 ? 3.643 5.990 -2.108 1.00 94.94 85 LEU A C 1
ATOM 627 O O . LEU A 1 85 ? 4.749 6.131 -2.613 1.00 94.94 85 LEU A O 1
ATOM 631 N N . MET A 1 86 ? 2.660 5.322 -2.713 1.00 95.00 86 MET A N 1
ATOM 632 C CA . MET A 1 86 ? 2.818 4.687 -4.020 1.00 95.00 86 MET A CA 1
ATOM 633 C C . MET A 1 86 ? 3.107 5.724 -5.107 1.00 95.00 86 MET A C 1
ATOM 635 O O . MET A 1 86 ? 4.013 5.522 -5.910 1.00 95.00 86 MET A O 1
ATOM 639 N N . TYR A 1 87 ? 2.375 6.842 -5.101 1.00 92.94 87 TYR A N 1
ATOM 640 C CA . TYR A 1 87 ? 2.624 7.966 -6.000 1.00 92.94 87 TYR A CA 1
ATOM 641 C C . TYR A 1 8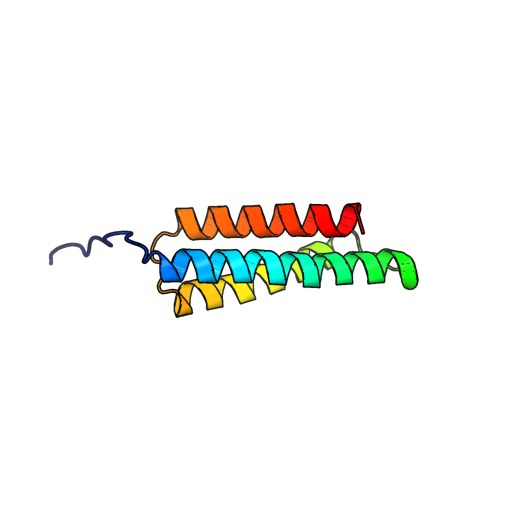7 ? 4.020 8.559 -5.790 1.00 92.94 87 TYR A C 1
ATOM 643 O O . TYR A 1 87 ? 4.732 8.801 -6.760 1.00 92.94 87 TYR A O 1
ATOM 651 N N . GLY A 1 88 ? 4.425 8.742 -4.529 1.00 91.94 88 GLY A N 1
ATOM 652 C CA . GLY A 1 88 ? 5.771 9.190 -4.181 1.00 91.94 88 GLY A CA 1
ATOM 653 C C . GLY A 1 88 ? 6.835 8.275 -4.779 1.00 91.94 88 GLY A C 1
ATOM 654 O O . GLY A 1 88 ? 7.680 8.746 -5.526 1.00 91.94 88 GLY A O 1
ATOM 655 N N . VAL A 1 89 ? 6.738 6.965 -4.535 1.00 92.56 89 VAL A N 1
ATOM 656 C CA . VAL A 1 89 ? 7.686 5.972 -5.064 1.00 92.56 89 VAL A CA 1
ATOM 657 C C . VAL A 1 89 ? 7.719 5.987 -6.590 1.00 92.56 89 VAL A C 1
ATOM 659 O O . VAL A 1 89 ? 8.804 6.016 -7.152 1.00 92.56 89 VAL A O 1
ATOM 662 N N . TYR A 1 90 ? 6.563 6.015 -7.257 1.00 89.75 90 TYR A N 1
ATOM 663 C CA . TYR A 1 90 ? 6.498 6.081 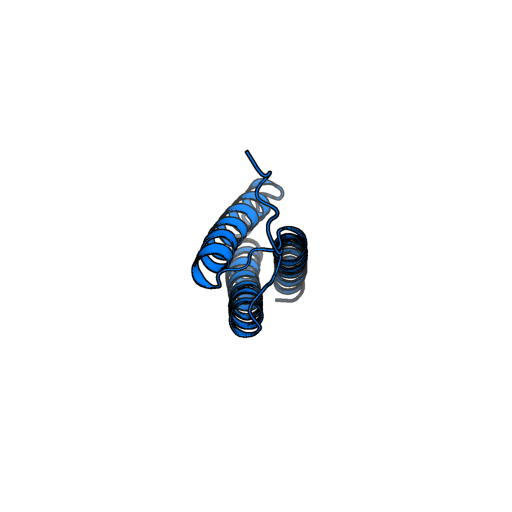-8.719 1.00 89.75 90 TYR A CA 1
ATOM 664 C C . TYR A 1 90 ? 7.211 7.318 -9.288 1.00 89.75 90 TYR A C 1
ATOM 666 O O . TYR A 1 90 ? 7.858 7.223 -10.323 1.00 89.75 90 TYR A O 1
ATOM 674 N N . HIS A 1 91 ? 7.093 8.470 -8.623 1.00 89.69 91 HIS A N 1
ATOM 675 C CA . HIS A 1 91 ? 7.641 9.728 -9.129 1.00 89.69 91 HIS A CA 1
ATOM 676 C C . HIS A 1 91 ? 9.111 9.973 -8.753 1.00 89.69 91 HIS A C 1
ATOM 678 O O . HIS A 1 91 ? 9.764 10.800 -9.383 1.00 89.69 91 HIS A O 1
ATOM 684 N N . THR A 1 92 ? 9.618 9.320 -7.703 1.00 87.12 92 THR A N 1
ATOM 685 C CA . THR A 1 92 ? 10.989 9.537 -7.205 1.00 87.12 92 THR A CA 1
ATOM 686 C C . THR A 1 92 ? 11.965 8.401 -7.487 1.00 87.12 92 THR A C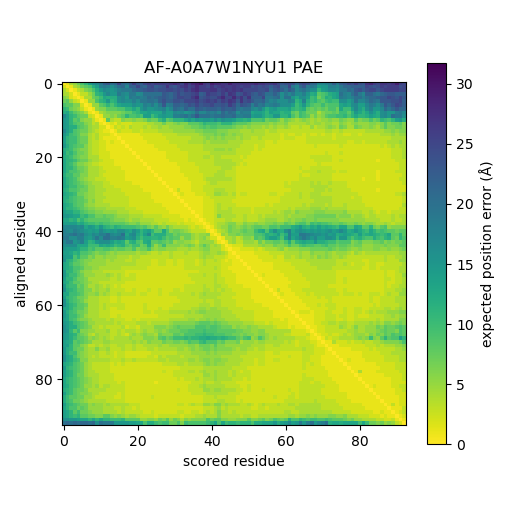 1
ATOM 688 O O . THR A 1 92 ? 13.164 8.613 -7.309 1.00 87.12 92 THR A O 1
ATOM 691 N N . ALA A 1 93 ? 11.467 7.198 -7.793 1.00 76.62 93 ALA A N 1
ATOM 692 C CA . ALA A 1 93 ? 12.306 6.077 -8.220 1.00 76.62 93 ALA A CA 1
ATOM 693 C C . ALA A 1 93 ? 12.957 6.377 -9.578 1.00 76.62 93 ALA A C 1
ATOM 695 O O . ALA A 1 93 ? 14.037 5.793 -9.826 1.00 76.62 93 ALA A O 1
#

Secondary structure (DSSP, 8-state):
-PPP-------HHHHHHHHHHHHHHHHHHHHHHHHHHHHH----TTHHHHHHHHHHHHHHHHHHHHTT---HHHHHHHHHHHHHHHHHHHHH-

Radius of gyration: 15.66 Å; Cα contacts (8 Å, |Δi|>4): 91; chains: 1; bounding box: 46×20×43 Å

Mean predicted aligned error: 5.64 Å

Solvent-accessible surface area (backbone atoms only — not comparable to full-atom values): 5022 Å² total; per-residue (Å²): 131,84,80,87,74,80,82,52,61,59,48,72,67,20,50,52,53,37,51,53,51,25,53,52,42,12,50,55,48,11,46,50,53,32,48,36,40,72,74,63,73,58,70,56,84,64,61,52,59,49,51,46,50,51,51,44,50,50,53,48,54,50,33,34,63,75,30,52,47,57,30,67,67,61,53,50,53,48,50,52,51,21,51,53,47,15,52,49,35,36,75,71,11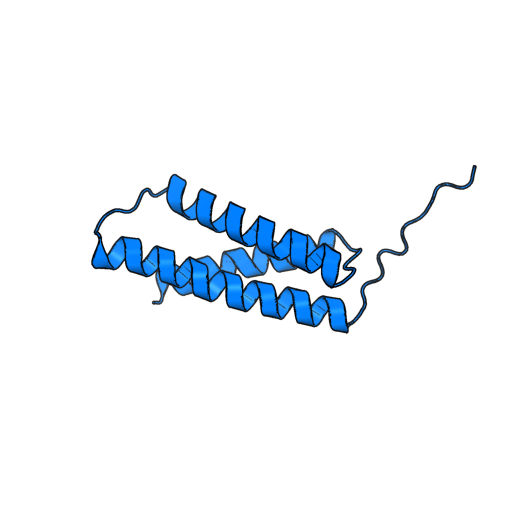0

Sequence (93 aa):
MQKYHASNQMTFGGFITLLVLAIISAAALGGVLFALDYYLHFYLILMFPLFAGAIAGGLLARGVQVGKVRSPIVAGIIGLLCGLLMYGVYHTA

pLDDT: mean 88.08, std 8.23, range [60.78, 96.19]